Protein AF-A0A8T6IKW0-F1 (afdb_monomer_lite)

Foldseek 3Di:
DDDLAPPLCVQQPDPVNPVSVVVVVVVPDDPLQSVFHEAEQEAQADPQDPVRVCSVVVSVVVQVVCVVVRHHYDYDYDYDDDCVVCPPHPSVVD

Secondary structure (DSSP, 8-state):
---S-TTHHHHHSSSTTHHHHHHHGGGT--GGGGGSPEEEEEE---TT-TTTTTHHHHHHHHHHHHHHTT-EEEEEE-----HHHHTTSGGGG-

Structure (mmCIF, N/CA/C/O backbone):
data_AF-A0A8T6IKW0-F1
#
_entry.id   AF-A0A8T6IKW0-F1
#
loop_
_atom_site.group_PDB
_atom_site.id
_atom_site.type_symbol
_atom_site.label_atom_id
_atom_site.label_alt_id
_atom_site.label_comp_id
_atom_site.label_asym_id
_atom_site.label_entity_id
_atom_site.label_seq_id
_atom_site.pdbx_PDB_ins_code
_atom_site.Cartn_x
_atom_site.Cartn_y
_atom_site.Cartn_z
_atom_site.occupancy
_atom_site.B_iso_or_equiv
_atom_site.auth_seq_id
_atom_site.auth_comp_id
_atom_site.auth_asym_id
_atom_site.auth_atom_id
_atom_site.pdbx_PDB_model_num
ATOM 1 N N . MET A 1 1 ? -5.479 -12.033 24.328 1.00 58.47 1 MET A N 1
ATOM 2 C CA . MET A 1 1 ? -5.184 -12.055 22.877 1.00 58.47 1 MET A CA 1
ATOM 3 C C . MET A 1 1 ? -4.261 -10.889 22.581 1.00 58.47 1 MET A C 1
ATOM 5 O O . MET A 1 1 ? -4.428 -9.864 23.226 1.00 58.47 1 MET A O 1
ATOM 9 N N . ALA A 1 2 ? -3.276 -11.056 21.696 1.00 75.56 2 ALA A N 1
ATOM 10 C CA . ALA A 1 2 ? -2.421 -9.946 21.276 1.00 75.56 2 ALA A CA 1
ATOM 11 C C . ALA A 1 2 ? -3.262 -8.857 20.589 1.00 75.56 2 ALA A C 1
ATOM 13 O O . ALA A 1 2 ? -4.240 -9.185 19.910 1.00 75.56 2 ALA A O 1
ATOM 14 N N . ASP A 1 3 ? -2.895 -7.591 20.793 1.00 86.31 3 ASP A N 1
ATOM 15 C CA . ASP A 1 3 ? -3.493 -6.464 20.078 1.00 86.31 3 ASP A CA 1
ATOM 16 C C . ASP A 1 3 ? -3.317 -6.666 18.566 1.00 86.31 3 ASP A C 1
ATOM 18 O O . ASP A 1 3 ? -2.216 -6.935 18.084 1.00 86.31 3 ASP A O 1
ATOM 22 N N . ARG A 1 4 ? -4.424 -6.582 17.823 1.00 91.19 4 ARG A N 1
ATOM 23 C CA . ARG A 1 4 ? -4.450 -6.761 16.367 1.00 91.19 4 ARG A CA 1
ATOM 24 C C . ARG A 1 4 ? -4.144 -5.465 15.612 1.00 91.19 4 ARG A C 1
ATOM 26 O O . ARG A 1 4 ? -3.888 -5.535 14.415 1.00 91.19 4 ARG A O 1
ATOM 33 N N . ARG A 1 5 ? -4.148 -4.303 16.278 1.00 96.25 5 ARG A N 1
ATOM 34 C CA . ARG A 1 5 ? -3.925 -2.972 15.684 1.00 96.25 5 ARG A CA 1
ATOM 35 C C . ARG A 1 5 ? -2.757 -2.216 16.345 1.00 96.25 5 ARG A C 1
ATOM 37 O O . ARG A 1 5 ? -2.915 -1.032 16.643 1.00 96.25 5 ARG A O 1
ATOM 44 N N . PRO A 1 6 ? -1.564 -2.822 16.523 1.00 95.94 6 PRO A N 1
ATOM 45 C CA . PRO A 1 6 ? -0.468 -2.182 17.261 1.00 95.94 6 PRO A CA 1
ATOM 46 C C . PRO A 1 6 ? 0.068 -0.904 16.593 1.00 95.94 6 PRO A C 1
ATOM 48 O O . PRO A 1 6 ? 0.704 -0.091 17.255 1.00 95.94 6 PRO A O 1
ATOM 51 N N . TYR A 1 7 ? -0.180 -0.723 15.290 1.00 97.12 7 TYR A N 1
ATOM 52 C CA . TYR A 1 7 ? 0.269 0.444 14.524 1.00 97.12 7 TYR A CA 1
ATOM 53 C C . TYR A 1 7 ? -0.888 1.317 14.035 1.00 97.12 7 TYR A C 1
ATOM 55 O O . TYR A 1 7 ? -0.804 2.539 14.117 1.00 97.12 7 TYR A O 1
ATOM 63 N N . SER A 1 8 ? -1.975 0.716 13.536 1.00 97.06 8 SER A N 1
ATOM 64 C CA . SER A 1 8 ? -3.086 1.486 12.967 1.00 97.06 8 SER A CA 1
ATOM 65 C C . SER A 1 8 ? -3.881 2.254 14.023 1.00 97.06 8 SER A C 1
ATOM 67 O O . SER A 1 8 ? -4.335 3.356 13.732 1.00 97.06 8 SER A O 1
ATOM 69 N N . SER A 1 9 ? -3.988 1.741 15.255 1.00 97.25 9 SER A N 1
ATOM 70 C CA . SER A 1 9 ? -4.654 2.448 16.364 1.00 97.25 9 SER A CA 1
ATOM 71 C C . SER A 1 9 ? -4.037 3.824 16.633 1.00 97.25 9 SER A C 1
ATOM 73 O O . SER A 1 9 ? -4.763 4.791 16.834 1.00 97.25 9 SER A O 1
ATOM 75 N N . ILE A 1 10 ? -2.709 3.950 16.521 1.00 97.31 10 ILE A N 1
ATOM 76 C CA . ILE A 1 10 ? -1.963 5.200 16.750 1.00 97.31 10 ILE A CA 1
ATOM 77 C C . ILE A 1 10 ? -2.433 6.327 15.814 1.00 97.31 10 ILE A C 1
ATOM 79 O O . ILE A 1 10 ? -2.388 7.498 16.185 1.00 97.31 10 ILE A O 1
ATOM 83 N N . VAL A 1 11 ? -2.878 5.984 14.600 1.00 96.62 11 VAL A N 1
ATOM 84 C CA . VAL A 1 11 ? -3.249 6.957 13.559 1.00 96.62 11 VAL A CA 1
ATOM 85 C C . VAL A 1 11 ? -4.758 7.133 13.389 1.00 96.62 11 VAL A C 1
ATOM 87 O O . VAL A 1 11 ? -5.171 8.026 12.652 1.00 96.62 11 VAL A O 1
ATOM 90 N N . VAL A 1 12 ? -5.595 6.317 14.045 1.00 97.62 12 VAL A N 1
ATOM 91 C CA . VAL A 1 12 ? -7.062 6.387 13.885 1.00 97.62 12 VAL A CA 1
ATOM 92 C C . VAL A 1 12 ? -7.855 6.469 15.181 1.00 97.62 12 VAL A C 1
ATOM 94 O O . VAL A 1 12 ? -8.996 6.932 15.126 1.00 97.62 12 VAL A O 1
ATOM 97 N N . ASP A 1 13 ? -7.290 6.093 16.327 1.00 97.56 13 ASP A N 1
ATOM 98 C CA . ASP A 1 13 ? -7.982 6.154 17.615 1.00 97.56 13 ASP A CA 1
ATOM 99 C C . ASP A 1 13 ? -7.779 7.536 18.266 1.00 97.56 13 ASP A C 1
ATOM 101 O O . ASP A 1 13 ? -6.807 8.235 17.997 1.00 97.56 13 ASP A O 1
ATOM 105 N N . GLY A 1 14 ? -8.725 7.962 19.107 1.00 97.25 14 GLY A N 1
ATOM 106 C CA . GLY A 1 14 ? -8.648 9.246 19.815 1.00 97.25 14 GLY A CA 1
ATOM 107 C C . GLY A 1 14 ? -9.223 10.447 19.053 1.00 97.25 14 GLY A C 1
ATOM 108 O O . GLY A 1 14 ? -9.482 10.424 17.843 1.00 97.25 14 GLY A O 1
ATOM 109 N N . VAL A 1 15 ? -9.497 11.525 19.788 1.00 97.69 15 VAL A N 1
ATOM 110 C CA . VAL A 1 15 ? -10.076 12.761 19.225 1.00 97.69 15 VAL A CA 1
ATOM 111 C C . VAL A 1 15 ? -9.029 13.502 18.392 1.00 97.69 15 VAL A C 1
ATOM 113 O O . VAL A 1 15 ? -9.350 14.066 17.348 1.00 97.69 15 VAL A O 1
ATOM 116 N N . GLU A 1 16 ? -7.769 13.428 18.807 1.00 97.94 16 GLU A N 1
ATOM 117 C CA . GLU A 1 16 ? -6.601 13.992 18.142 1.00 97.94 16 GLU A CA 1
ATOM 118 C C . GLU A 1 16 ? -6.383 13.442 16.726 1.00 97.94 16 GLU A C 1
ATOM 120 O O . GLU A 1 16 ? -5.888 14.171 15.870 1.00 97.94 16 GLU A 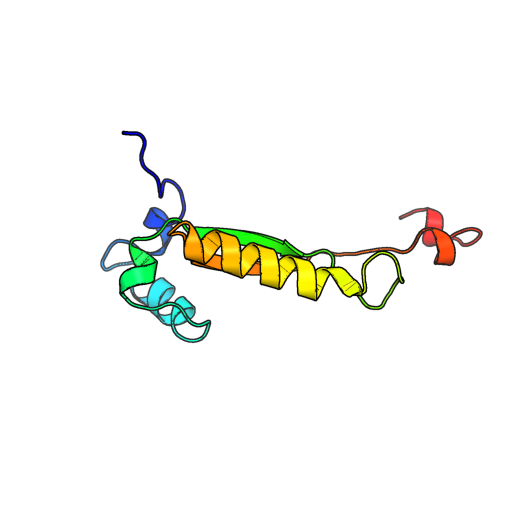O 1
ATOM 125 N N . GLN A 1 17 ? -6.829 12.211 16.441 1.00 98.31 17 GLN A N 1
ATOM 126 C CA . GLN A 1 17 ? -6.745 11.598 15.108 1.00 98.31 17 GLN A CA 1
ATOM 127 C C . GLN A 1 17 ? -7.958 11.892 14.210 1.00 98.31 17 GLN A C 1
ATOM 129 O O . GLN A 1 17 ? -8.114 11.288 13.146 1.00 98.31 17 GLN A O 1
ATOM 134 N N . ALA A 1 18 ? -8.822 12.846 14.579 1.00 98.31 18 ALA A N 1
ATOM 135 C CA . ALA A 1 18 ? -9.896 13.311 13.698 1.00 98.31 18 ALA A CA 1
ATOM 136 C C . ALA A 1 18 ? -9.399 13.779 12.308 1.00 98.31 18 ALA A C 1
ATOM 138 O O . ALA A 1 18 ? -10.035 13.402 11.319 1.00 98.31 18 ALA A O 1
ATOM 139 N N . PRO A 1 19 ? -8.272 14.514 12.175 1.00 98.44 19 PRO A N 1
ATOM 140 C CA . PRO A 1 19 ? -7.726 14.884 10.867 1.00 98.44 19 PRO A CA 1
ATOM 141 C C . PRO A 1 19 ? -7.264 13.673 10.045 1.00 98.44 19 PRO A C 1
ATOM 143 O O . PRO A 1 19 ? -7.552 13.595 8.853 1.00 98.44 19 PRO A O 1
ATOM 146 N N . SER A 1 20 ? -6.606 12.699 10.679 1.00 98.38 20 SER A N 1
ATOM 147 C CA . SER A 1 20 ? -6.150 11.466 10.026 1.00 98.38 20 SER A CA 1
ATOM 148 C C . SER A 1 20 ? -7.332 10.669 9.474 1.00 98.38 20 SER A C 1
ATOM 150 O O . SER A 1 20 ? -7.347 10.308 8.297 1.00 98.38 20 SER A O 1
ATOM 152 N N . ARG A 1 21 ? -8.392 10.489 10.277 1.00 98.50 21 ARG A N 1
ATOM 153 C CA . ARG A 1 21 ? -9.637 9.862 9.808 1.00 98.50 21 ARG A CA 1
ATOM 154 C C . ARG A 1 21 ? -10.282 10.651 8.671 1.00 98.50 21 ARG A C 1
ATOM 156 O O . ARG A 1 21 ? -10.768 10.036 7.728 1.00 98.50 21 ARG A O 1
ATOM 163 N N . ALA A 1 22 ? -10.261 11.985 8.714 1.00 98.25 22 ALA A N 1
ATOM 164 C CA . ALA A 1 22 ? -10.801 12.813 7.635 1.00 98.25 22 ALA A CA 1
ATOM 165 C C . ALA A 1 22 ? -10.070 12.592 6.298 1.00 98.25 22 ALA A C 1
ATOM 167 O O . ALA A 1 22 ? -10.726 12.570 5.262 1.00 98.25 22 ALA A O 1
ATOM 168 N N . MET A 1 23 ? -8.753 12.361 6.314 1.00 98.38 23 MET A N 1
ATOM 169 C CA . MET A 1 23 ? -7.971 12.034 5.110 1.00 98.38 23 MET A CA 1
ATOM 170 C C . MET A 1 23 ? -8.193 10.601 4.609 1.00 98.38 23 MET A C 1
ATOM 172 O O . MET A 1 23 ? -8.086 10.350 3.411 1.00 98.38 23 MET A O 1
ATOM 176 N N . LEU A 1 24 ? -8.525 9.665 5.501 1.00 98.25 24 LEU A N 1
ATOM 177 C CA . LEU A 1 24 ? -8.796 8.269 5.140 1.00 98.25 24 LEU A CA 1
ATOM 178 C C . LEU A 1 24 ? -10.188 8.071 4.510 1.00 98.25 24 LEU A C 1
ATOM 180 O O . LEU A 1 24 ? -10.380 7.167 3.699 1.00 98.25 24 LEU A O 1
ATOM 184 N N . ARG A 1 25 ? -11.162 8.935 4.823 1.00 98.31 25 ARG A N 1
ATOM 185 C CA . ARG A 1 25 ? -12.528 8.852 4.270 1.00 98.31 25 ARG A CA 1
ATOM 186 C C . ARG A 1 25 ? -12.573 8.945 2.732 1.00 98.31 25 ARG A C 1
ATOM 188 O O . ARG A 1 25 ? -13.165 8.057 2.125 1.00 98.31 25 ARG A O 1
ATOM 195 N N . PRO A 1 26 ? -11.932 9.930 2.066 1.00 98.25 26 PRO A N 1
ATOM 196 C CA . PRO A 1 26 ? -11.931 10.022 0.603 1.00 98.25 26 PRO A CA 1
ATOM 197 C C . PRO A 1 26 ? -11.296 8.834 -0.123 1.00 98.25 26 PRO A C 1
ATOM 199 O O . PRO A 1 26 ? -11.608 8.615 -1.289 1.00 98.25 26 PRO A O 1
ATOM 202 N N . VAL A 1 27 ? -10.419 8.072 0.540 1.00 96.94 27 VAL A N 1
ATOM 203 C CA . VAL A 1 27 ? -9.805 6.859 -0.030 1.00 96.94 27 VAL A CA 1
ATOM 204 C C . VAL A 1 27 ? -10.605 5.589 0.290 1.00 96.94 27 VAL A C 1
ATOM 206 O O . VAL A 1 27 ? -10.111 4.481 0.107 1.00 96.94 27 VAL A O 1
ATOM 209 N N . GLY A 1 28 ? -11.852 5.742 0.748 1.00 96.62 28 GLY A N 1
ATOM 210 C CA . GLY A 1 28 ? -12.815 4.650 0.881 1.00 96.62 28 GLY A CA 1
ATOM 211 C C . GLY A 1 28 ? -12.828 3.957 2.242 1.00 96.62 28 GLY A C 1
ATOM 212 O O . GLY A 1 28 ? -13.296 2.823 2.323 1.00 96.62 28 GLY A O 1
ATOM 213 N N . PHE A 1 29 ? -12.300 4.577 3.304 1.00 98.31 29 PHE A N 1
ATOM 214 C CA . PHE A 1 29 ? -12.502 4.067 4.665 1.00 98.31 29 PHE A CA 1
ATOM 215 C C . PHE A 1 29 ? -13.907 4.392 5.161 1.00 98.31 29 PHE A C 1
ATOM 217 O O . PHE A 1 29 ? -14.355 5.537 5.081 1.00 98.31 29 PHE A O 1
ATOM 224 N N . GLU A 1 30 ? -14.551 3.407 5.775 1.00 97.94 30 GLU A N 1
ATOM 225 C CA . GLU A 1 30 ? -15.806 3.584 6.494 1.00 97.94 30 GLU A CA 1
ATOM 226 C C . GLU A 1 30 ? -15.617 3.610 8.015 1.00 97.94 30 GLU A C 1
ATOM 228 O O . GLU A 1 30 ? -14.526 3.382 8.533 1.00 97.94 30 GLU A O 1
ATOM 233 N N . SER A 1 31 ? -16.678 3.934 8.764 1.00 97.25 31 SER A N 1
ATOM 234 C CA . SER A 1 31 ? -16.592 4.063 10.231 1.00 97.25 31 SER A CA 1
ATOM 235 C C . SER A 1 31 ? -16.097 2.775 10.882 1.00 97.25 31 SER A C 1
ATOM 237 O O . SER A 1 31 ? -15.266 2.824 11.779 1.00 97.25 31 SER A O 1
ATOM 239 N N . GLU A 1 32 ? -16.589 1.640 10.389 1.00 97.19 32 GLU A N 1
ATOM 240 C CA . GLU A 1 32 ? -16.217 0.302 10.848 1.00 97.19 32 GLU A CA 1
ATOM 241 C C . GLU A 1 32 ? -14.775 -0.089 10.501 1.00 97.19 32 GLU A C 1
ATOM 243 O O . GLU A 1 32 ? -14.207 -0.959 11.154 1.00 97.19 32 GLU A O 1
ATOM 248 N N . ASP A 1 33 ? -14.157 0.546 9.501 1.00 98.06 33 ASP A N 1
ATOM 249 C CA . ASP A 1 33 ? -12.796 0.212 9.078 1.00 98.06 33 ASP A CA 1
ATOM 250 C C . ASP A 1 33 ? -11.743 0.710 10.070 1.00 98.06 33 ASP A C 1
ATOM 252 O O . ASP A 1 33 ? -10.644 0.159 10.135 1.00 98.06 33 ASP A O 1
ATOM 256 N N . PHE A 1 34 ? -12.064 1.727 10.875 1.00 97.69 34 PHE A N 1
ATOM 257 C CA . PHE A 1 34 ? -11.135 2.236 11.885 1.00 97.69 34 PHE A CA 1
ATOM 258 C C . PHE A 1 34 ? -10.888 1.232 13.013 1.00 97.69 34 PHE A C 1
ATOM 260 O O . PHE A 1 34 ? -9.806 1.235 13.596 1.00 97.69 34 PHE A O 1
ATOM 267 N N . ASP A 1 35 ? -11.817 0.304 13.241 1.00 96.88 35 ASP A N 1
ATOM 268 C CA . ASP A 1 35 ? -11.680 -0.765 14.232 1.00 96.88 35 ASP A CA 1
ATOM 269 C C . ASP A 1 35 ? -11.003 -2.032 13.671 1.00 96.88 35 ASP A C 1
ATOM 271 O O . ASP A 1 35 ? -10.746 -2.986 14.413 1.00 96.88 35 ASP A O 1
ATOM 275 N N . LYS A 1 36 ? -10.657 -2.050 12.374 1.00 97.50 36 LYS A N 1
ATOM 276 C CA . LYS A 1 36 ? -9.993 -3.174 11.692 1.00 97.50 36 LYS A CA 1
ATOM 277 C C . LYS A 1 36 ? -8.462 -3.000 11.662 1.00 97.50 36 LYS A C 1
ATOM 279 O O . LYS A 1 36 ? -7.952 -1.873 11.664 1.00 97.50 36 LYS A O 1
ATOM 284 N N . PRO A 1 37 ? -7.673 -4.094 11.641 1.00 97.62 37 PRO A N 1
ATOM 285 C CA . PRO A 1 37 ? -6.259 -4.007 11.285 1.00 97.62 37 PRO A CA 1
ATOM 286 C C . PRO A 1 37 ? -6.110 -3.475 9.861 1.00 97.62 37 PRO A C 1
ATOM 288 O O . PRO A 1 37 ? -6.812 -3.918 8.957 1.00 97.62 37 PRO A O 1
ATOM 291 N N . GLN A 1 38 ? -5.189 -2.535 9.658 1.00 98.06 38 GLN A N 1
ATOM 292 C CA . GLN A 1 38 ? -4.899 -1.995 8.330 1.00 98.06 38 GLN A CA 1
ATOM 293 C C . GLN A 1 38 ? -3.753 -2.779 7.690 1.00 98.06 38 GLN A C 1
ATOM 295 O O . GLN A 1 38 ? -2.718 -2.990 8.326 1.00 98.06 38 GLN A O 1
ATOM 300 N N . VAL A 1 39 ? -3.932 -3.202 6.440 1.00 98.31 39 VAL A N 1
ATOM 301 C CA . VAL A 1 39 ? -2.964 -4.022 5.700 1.00 98.31 39 VAL A CA 1
ATOM 302 C C . VAL A 1 39 ? -2.516 -3.275 4.450 1.00 98.31 39 VAL A C 1
ATOM 304 O O . VAL A 1 39 ? -3.281 -3.100 3.506 1.00 98.31 39 VAL A O 1
ATOM 307 N N . GLY A 1 40 ? -1.254 -2.843 4.443 1.00 98.31 40 GLY A N 1
ATOM 308 C CA . GLY A 1 40 ? -0.626 -2.246 3.268 1.00 98.31 40 GLY A CA 1
ATOM 309 C C . GLY A 1 40 ? -0.240 -3.314 2.246 1.00 98.31 40 GLY A C 1
ATOM 310 O O . GLY A 1 40 ? 0.528 -4.220 2.564 1.00 98.31 40 GLY A O 1
ATOM 311 N N . ILE A 1 41 ? -0.733 -3.191 1.017 1.00 98.62 41 ILE A N 1
ATOM 312 C CA . ILE A 1 41 ? -0.444 -4.115 -0.083 1.00 98.62 41 ILE A CA 1
ATOM 313 C C . ILE A 1 41 ? 0.502 -3.419 -1.051 1.00 98.62 41 ILE A C 1
ATOM 315 O O . ILE A 1 41 ? 0.095 -2.551 -1.822 1.00 98.62 41 ILE A O 1
ATOM 319 N N . ALA A 1 42 ? 1.779 -3.790 -0.974 1.00 98.31 42 ALA A N 1
ATOM 320 C CA . ALA A 1 42 ? 2.840 -3.227 -1.796 1.00 98.31 42 ALA A CA 1
ATOM 321 C C . ALA A 1 42 ? 2.848 -3.881 -3.185 1.00 98.31 42 ALA A C 1
ATOM 323 O O . ALA A 1 42 ? 3.371 -4.980 -3.366 1.00 98.31 42 ALA A O 1
ATOM 324 N N . SER A 1 43 ? 2.273 -3.198 -4.169 1.00 98.12 43 SER A N 1
ATOM 325 C CA . SER A 1 43 ? 2.303 -3.612 -5.568 1.00 98.12 43 SER A CA 1
ATOM 326 C C . SER A 1 43 ? 3.590 -3.149 -6.250 1.00 98.12 43 SER A C 1
ATOM 328 O O . SER A 1 43 ? 4.015 -2.004 -6.106 1.00 98.12 43 SER A O 1
ATOM 330 N N . THR A 1 44 ? 4.192 -4.027 -7.043 1.00 98.00 44 THR A N 1
ATOM 331 C CA . THR A 1 44 ? 5.274 -3.689 -7.980 1.00 98.00 44 THR A CA 1
ATOM 332 C C . THR A 1 44 ? 4.739 -3.562 -9.406 1.00 98.00 44 THR A C 1
ATOM 334 O O . THR A 1 44 ? 5.472 -3.774 -10.368 1.00 98.00 44 THR A O 1
ATOM 337 N N . TRP A 1 45 ? 3.444 -3.275 -9.579 1.00 98.19 45 TRP A N 1
ATOM 338 C CA . TRP A 1 45 ? 2.866 -3.084 -10.904 1.00 98.19 45 TRP A CA 1
ATOM 339 C C . TRP A 1 45 ? 3.540 -1.933 -11.643 1.00 98.19 45 TRP A C 1
ATOM 341 O O . TRP A 1 45 ? 3.724 -0.843 -11.096 1.00 98.19 45 TRP A O 1
ATOM 351 N N . SER A 1 46 ? 3.871 -2.181 -12.906 1.00 97.44 46 SER A N 1
ATOM 352 C CA . SER A 1 46 ? 4.370 -1.166 -13.819 1.00 97.44 46 SER A CA 1
ATOM 353 C C . SER A 1 46 ? 4.293 -1.653 -15.262 1.00 97.44 46 SER A C 1
ATOM 355 O O . SER A 1 46 ? 4.480 -2.836 -15.546 1.00 97.44 46 SER A O 1
ATOM 357 N N . MET A 1 47 ? 4.106 -0.717 -16.191 1.00 97.19 47 MET A N 1
ATOM 358 C CA . MET A 1 47 ? 4.138 -0.974 -17.635 1.00 97.19 47 MET A CA 1
ATOM 359 C C . MET A 1 47 ? 5.561 -1.008 -18.219 1.00 97.19 47 MET A C 1
ATOM 361 O O . MET A 1 47 ? 5.725 -1.129 -19.430 1.00 97.19 47 MET A O 1
ATOM 365 N N . VAL A 1 48 ? 6.605 -0.909 -17.385 1.00 96.50 48 VAL A N 1
ATOM 366 C CA . VAL A 1 48 ? 8.009 -0.953 -17.840 1.00 96.50 48 VAL A CA 1
ATOM 367 C C . VAL A 1 48 ? 8.472 -2.351 -18.256 1.00 96.50 48 VAL A C 1
ATOM 369 O O . VAL A 1 48 ? 9.499 -2.472 -18.914 1.00 96.50 48 VAL A O 1
ATOM 372 N N . THR A 1 49 ? 7.767 -3.417 -17.860 1.00 97.56 49 THR A N 1
ATOM 373 C CA . THR A 1 49 ? 8.167 -4.801 -18.156 1.00 97.56 49 THR A CA 1
ATOM 374 C C . THR A 1 49 ? 6.977 -5.762 -18.140 1.00 97.56 49 THR A C 1
ATOM 376 O O . THR A 1 49 ? 6.090 -5.618 -17.293 1.00 97.56 49 THR A O 1
ATOM 379 N N . PRO A 1 50 ? 6.958 -6.797 -19.002 1.00 97.25 50 PRO A N 1
ATOM 380 C CA . PRO A 1 50 ? 5.920 -7.828 -18.956 1.00 97.25 50 PRO A CA 1
ATOM 381 C C . PRO A 1 50 ? 5.897 -8.603 -17.629 1.00 97.25 50 PRO A C 1
ATOM 383 O O . PRO A 1 50 ? 4.847 -9.114 -17.241 1.00 97.25 50 PRO A O 1
ATOM 386 N N . CYS A 1 51 ? 7.016 -8.653 -16.896 1.00 97.00 51 CYS A N 1
ATOM 387 C CA . CYS A 1 51 ? 7.092 -9.331 -15.598 1.00 97.00 51 CYS A CA 1
ATOM 388 C C . CYS A 1 51 ? 6.153 -8.727 -14.541 1.00 97.00 51 CYS A C 1
ATOM 390 O O . CYS A 1 51 ? 5.738 -9.434 -13.629 1.00 97.00 51 CYS A O 1
ATOM 392 N N . ASN A 1 52 ? 5.808 -7.442 -14.666 1.00 98.31 52 ASN A N 1
ATOM 393 C CA . ASN A 1 52 ? 5.113 -6.684 -13.625 1.00 98.31 52 ASN A CA 1
ATOM 394 C C . ASN A 1 52 ? 3.788 -6.077 -14.094 1.00 98.31 52 ASN A C 1
ATOM 396 O O . ASN A 1 52 ? 2.993 -5.640 -13.264 1.00 98.31 52 ASN A O 1
ATOM 400 N N . MET A 1 53 ? 3.516 -6.075 -15.402 1.00 97.62 53 MET A N 1
ATOM 401 C CA . MET A 1 53 ? 2.343 -5.405 -15.978 1.00 97.62 53 MET A CA 1
ATOM 402 C C . MET A 1 53 ? 0.986 -5.939 -15.494 1.00 97.62 53 MET A C 1
ATOM 404 O O . MET A 1 53 ? -0.021 -5.289 -15.726 1.00 97.62 53 MET A O 1
ATOM 408 N N . HIS A 1 54 ? 0.961 -7.115 -14.861 1.00 97.56 54 HIS A N 1
ATOM 409 C CA . HIS A 1 54 ? -0.244 -7.807 -14.391 1.00 97.56 54 HIS A CA 1
ATOM 410 C C . HIS A 1 54 ? -0.371 -7.839 -12.855 1.00 97.56 54 HIS A C 1
ATOM 412 O O . HIS A 1 54 ? -1.273 -8.479 -12.316 1.00 97.56 54 HIS A O 1
ATOM 418 N N . ILE A 1 55 ? 0.571 -7.224 -12.128 1.00 98.38 55 ILE A N 1
ATOM 419 C CA . ILE A 1 55 ? 0.611 -7.283 -10.658 1.00 98.38 55 ILE A CA 1
ATOM 420 C C . ILE A 1 55 ? -0.456 -6.379 -10.016 1.00 98.38 55 ILE A C 1
ATOM 422 O O . ILE A 1 55 ? -0.786 -6.563 -8.848 1.00 98.38 55 ILE A O 1
ATOM 426 N N . ASP A 1 56 ? -1.058 -5.455 -10.764 1.00 97.56 56 ASP A N 1
ATOM 427 C CA . ASP A 1 56 ? -2.225 -4.678 -10.334 1.00 97.56 56 ASP A CA 1
ATOM 428 C C . ASP A 1 56 ? -3.410 -5.591 -10.009 1.00 97.56 56 ASP A C 1
ATOM 430 O O . ASP A 1 56 ? -3.916 -5.548 -8.891 1.00 97.56 56 ASP A O 1
ATOM 434 N N . ALA A 1 57 ? -3.764 -6.507 -10.914 1.00 98.19 57 ALA A N 1
ATOM 435 C CA . ALA A 1 57 ? -4.851 -7.461 -10.694 1.00 98.19 57 ALA A CA 1
ATOM 436 C C . ALA A 1 57 ? -4.579 -8.394 -9.498 1.00 98.19 57 ALA A C 1
ATOM 438 O O . ALA A 1 57 ? -5.489 -8.752 -8.748 1.00 98.19 57 ALA A O 1
ATOM 439 N N . LEU A 1 58 ? -3.314 -8.776 -9.283 1.00 98.44 58 LEU A N 1
ATOM 440 C CA . LEU A 1 58 ? -2.922 -9.570 -8.114 1.00 98.44 58 LEU A CA 1
ATOM 441 C C . LEU A 1 58 ? -3.005 -8.759 -6.814 1.00 98.44 58 LEU A C 1
ATOM 443 O O . LEU A 1 58 ? -3.394 -9.306 -5.782 1.00 98.44 58 LEU A O 1
ATOM 447 N N . ALA A 1 59 ? -2.660 -7.470 -6.852 1.00 98.69 59 ALA A N 1
ATOM 448 C CA . ALA A 1 59 ? -2.783 -6.580 -5.704 1.00 98.69 59 ALA A CA 1
ATOM 449 C C . ALA A 1 59 ? -4.255 -6.349 -5.328 1.00 98.69 59 ALA A C 1
ATOM 451 O O . ALA A 1 59 ? -4.582 -6.386 -4.144 1.00 98.69 59 ALA A O 1
ATOM 452 N N . GLU A 1 60 ? -5.142 -6.191 -6.314 1.00 98.38 60 GLU A N 1
ATOM 453 C CA . GLU A 1 60 ? -6.592 -6.118 -6.097 1.00 98.38 60 GLU A CA 1
ATOM 454 C C . GLU A 1 60 ? -7.140 -7.415 -5.487 1.00 98.38 60 GLU A C 1
ATOM 456 O O . GLU A 1 60 ? -7.854 -7.372 -4.487 1.00 98.38 60 GLU A O 1
ATOM 461 N N . ALA A 1 61 ? -6.745 -8.583 -6.005 1.00 98.62 61 ALA A N 1
ATOM 462 C CA . ALA A 1 61 ? -7.158 -9.868 -5.437 1.00 98.62 61 ALA A CA 1
ATOM 463 C C . ALA A 1 61 ? -6.659 -10.059 -3.990 1.00 98.62 61 ALA A C 1
ATOM 465 O O . ALA A 1 61 ? -7.392 -10.557 -3.133 1.00 98.62 61 ALA A O 1
ATOM 466 N N . ALA A 1 62 ? -5.428 -9.631 -3.691 1.00 98.75 62 ALA A N 1
ATOM 467 C CA . ALA A 1 62 ? -4.897 -9.641 -2.331 1.00 98.75 62 ALA A CA 1
ATOM 468 C C . ALA A 1 62 ? -5.657 -8.671 -1.406 1.00 98.75 62 ALA A C 1
ATOM 470 O O . ALA A 1 62 ? -5.880 -8.996 -0.239 1.00 98.75 62 ALA A O 1
ATOM 471 N N . ALA A 1 63 ? -6.076 -7.511 -1.924 1.00 98.69 63 ALA A N 1
ATOM 472 C CA . ALA A 1 63 ? -6.878 -6.526 -1.199 1.00 98.69 63 ALA A CA 1
ATOM 473 C C . ALA A 1 63 ? -8.233 -7.102 -0.799 1.00 98.69 63 ALA A C 1
ATOM 475 O O . ALA A 1 63 ? -8.581 -7.077 0.381 1.00 98.69 63 ALA A O 1
ATOM 476 N N . MET A 1 64 ? -8.919 -7.736 -1.751 1.00 98.56 64 MET A N 1
ATOM 477 C CA . MET A 1 64 ? -10.177 -8.435 -1.500 1.00 98.56 64 MET A CA 1
ATOM 478 C C . MET A 1 64 ? -10.020 -9.510 -0.420 1.00 98.56 64 MET A C 1
ATOM 480 O O . MET A 1 64 ? -10.790 -9.534 0.535 1.00 98.56 64 MET A O 1
ATOM 484 N N . GLY A 1 65 ? -8.986 -10.353 -0.511 1.00 98.69 65 GLY A N 1
ATOM 485 C CA . GLY A 1 65 ? -8.746 -11.398 0.489 1.00 98.69 65 GLY A CA 1
ATOM 486 C C . GLY A 1 65 ? -8.440 -10.851 1.891 1.00 98.69 65 GLY A C 1
ATOM 487 O O . GLY A 1 65 ? -8.866 -11.432 2.890 1.00 98.69 65 GLY A O 1
ATOM 488 N N . ALA A 1 66 ? -7.725 -9.725 1.989 1.00 98.38 66 ALA A N 1
ATOM 489 C CA . ALA A 1 66 ? -7.475 -9.063 3.268 1.00 98.38 66 ALA A CA 1
ATOM 490 C C . ALA A 1 66 ? -8.769 -8.492 3.874 1.00 98.38 66 ALA A C 1
ATOM 492 O O . ALA A 1 66 ? -9.015 -8.674 5.070 1.00 98.38 66 ALA A O 1
ATOM 493 N N . ASP A 1 67 ? -9.607 -7.855 3.054 1.00 98.25 67 ASP A N 1
ATOM 494 C CA . ASP A 1 67 ? -10.889 -7.301 3.491 1.00 98.25 67 ASP A CA 1
ATOM 495 C C . ASP A 1 67 ? -11.860 -8.415 3.936 1.00 98.25 67 ASP A C 1
ATOM 497 O O . ASP A 1 67 ? -12.463 -8.319 5.007 1.00 98.25 67 ASP A O 1
ATOM 501 N N . GLU A 1 68 ? -11.937 -9.528 3.195 1.00 98.44 68 GLU A N 1
ATOM 502 C CA . GLU A 1 68 ? -12.720 -10.724 3.560 1.00 98.44 68 GLU A CA 1
ATOM 503 C C . GLU A 1 68 ? -12.255 -11.364 4.879 1.00 98.44 68 GLU A C 1
ATOM 505 O O . GLU A 1 68 ? -13.067 -11.886 5.647 1.0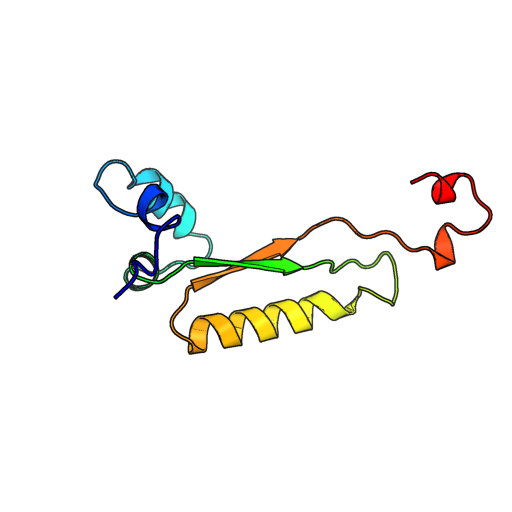0 98.44 68 GLU A O 1
ATOM 510 N N . ALA A 1 69 ? -10.957 -11.288 5.188 1.00 97.94 69 ALA A N 1
ATOM 511 C CA . ALA A 1 69 ? -10.388 -11.759 6.451 1.00 97.94 69 ALA A CA 1
ATOM 512 C C . ALA A 1 69 ? -10.627 -10.797 7.638 1.00 97.94 69 ALA A C 1
ATOM 514 O O . ALA A 1 69 ? -10.178 -11.072 8.757 1.00 97.94 69 ALA A O 1
ATOM 515 N N . GLY A 1 70 ? -11.336 -9.684 7.421 1.00 97.19 70 GLY A N 1
ATOM 516 C CA . GLY A 1 70 ? -11.691 -8.706 8.450 1.00 97.19 70 GLY A CA 1
ATOM 517 C C . GLY A 1 70 ? -10.641 -7.618 8.686 1.00 97.19 70 GLY A C 1
ATOM 518 O O . GLY A 1 70 ? -10.643 -6.997 9.752 1.00 97.19 70 GLY A O 1
ATOM 519 N N . ALA A 1 71 ? -9.736 -7.393 7.731 1.00 98.06 71 ALA A N 1
ATOM 520 C CA . ALA A 1 71 ? -8.836 -6.243 7.719 1.00 98.06 71 ALA A CA 1
ATOM 521 C C . ALA A 1 71 ? -9.404 -5.092 6.869 1.00 98.06 71 ALA A C 1
ATOM 523 O O . ALA A 1 71 ? -10.479 -5.208 6.286 1.00 98.06 71 ALA A O 1
ATOM 524 N N . LYS A 1 72 ? -8.678 -3.970 6.819 1.00 98.31 72 LYS A N 1
ATOM 525 C CA . LYS A 1 72 ? -8.856 -2.925 5.809 1.00 98.31 72 LYS A CA 1
ATOM 526 C C . LYS A 1 72 ? -7.595 -2.807 4.963 1.00 98.31 72 LYS A C 1
ATOM 528 O O . LYS A 1 72 ? -6.539 -2.404 5.459 1.00 98.31 72 LYS A O 1
ATOM 533 N N . SER A 1 73 ? -7.702 -3.175 3.698 1.00 98.44 73 SER A N 1
ATOM 534 C CA . SER A 1 73 ? -6.619 -3.121 2.730 1.00 98.44 73 SER A CA 1
ATOM 535 C C . SER A 1 73 ? -6.323 -1.688 2.268 1.00 98.44 73 SER A C 1
ATOM 537 O O . SER A 1 73 ? -7.210 -0.839 2.154 1.00 98.44 73 SER A O 1
ATOM 539 N N . VAL A 1 74 ? -5.044 -1.407 2.014 1.00 98.19 74 VAL A N 1
ATOM 540 C CA . VAL A 1 74 ? -4.570 -0.171 1.380 1.00 98.19 74 VAL A CA 1
ATOM 541 C C . VAL A 1 74 ? -3.509 -0.546 0.354 1.00 98.19 74 VAL A C 1
ATOM 543 O O . VAL A 1 74 ? -2.380 -0.887 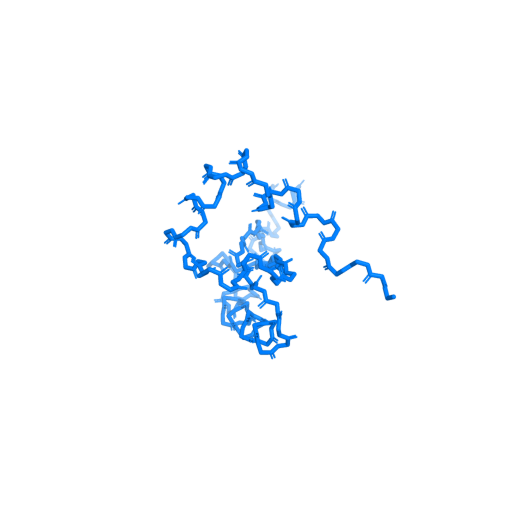0.710 1.00 98.19 74 VAL A O 1
ATOM 546 N N . VAL A 1 75 ? -3.863 -0.497 -0.928 1.00 98.25 75 VAL A N 1
ATOM 547 C CA . VAL A 1 75 ? -2.912 -0.761 -2.013 1.00 98.25 75 VAL A CA 1
ATOM 548 C C . VAL A 1 75 ? -2.030 0.466 -2.224 1.00 98.25 75 VAL A C 1
ATOM 550 O O . VAL A 1 75 ? -2.518 1.585 -2.375 1.00 98.25 75 VAL A O 1
ATOM 553 N N . PHE A 1 76 ? -0.719 0.253 -2.257 1.00 98.44 76 PHE A N 1
ATOM 554 C CA . PHE A 1 76 ? 0.263 1.258 -2.653 1.00 98.44 76 PHE A CA 1
ATOM 555 C C . PHE A 1 76 ? 1.300 0.626 -3.583 1.00 98.44 76 PHE A C 1
ATOM 557 O O . PHE A 1 76 ? 1.323 -0.589 -3.765 1.00 98.44 76 PHE A O 1
ATOM 564 N N . ASN A 1 77 ? 2.146 1.442 -4.208 1.00 97.62 77 ASN A N 1
ATOM 565 C CA . ASN A 1 77 ? 3.074 0.976 -5.235 1.00 97.62 77 ASN A CA 1
ATOM 566 C C . ASN A 1 77 ? 4.540 1.253 -4.858 1.00 97.62 77 ASN A C 1
ATOM 568 O O . ASN A 1 77 ? 4.828 2.189 -4.108 1.00 97.62 77 ASN A O 1
ATOM 572 N N . THR A 1 78 ? 5.460 0.443 -5.383 1.00 97.81 78 THR A N 1
ATOM 573 C CA . THR A 1 78 ? 6.907 0.680 -5.345 1.00 97.81 78 THR A CA 1
ATOM 574 C C . THR A 1 78 ? 7.549 0.453 -6.715 1.00 97.81 78 THR A C 1
ATOM 576 O O . THR A 1 78 ? 6.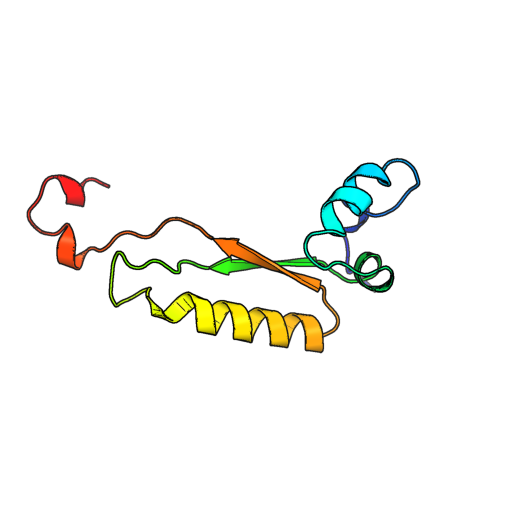987 -0.198 -7.595 1.00 97.81 78 THR A O 1
ATOM 579 N N . ILE A 1 79 ? 8.757 0.990 -6.888 1.00 97.38 79 ILE A N 1
ATOM 580 C CA . ILE A 1 79 ? 9.476 0.992 -8.163 1.00 97.38 79 ILE A CA 1
ATOM 581 C C . ILE A 1 79 ? 9.688 -0.414 -8.736 1.00 97.38 79 ILE A C 1
ATOM 583 O O . ILE A 1 79 ? 9.773 -1.412 -8.023 1.00 97.38 79 ILE A O 1
ATOM 587 N N . THR A 1 80 ? 9.825 -0.464 -10.057 1.00 97.69 80 THR A N 1
ATOM 588 C CA . THR A 1 80 ? 10.162 -1.665 -10.822 1.00 97.69 80 THR A CA 1
ATOM 589 C C . THR A 1 80 ? 11.154 -1.300 -11.910 1.00 97.69 80 THR A C 1
ATOM 591 O O . THR A 1 80 ? 11.033 -0.248 -12.540 1.00 97.69 80 THR A O 1
ATOM 594 N N . VAL A 1 81 ? 12.108 -2.194 -12.151 1.00 97.44 81 VAL A N 1
ATOM 595 C CA . VAL A 1 81 ? 13.043 -2.136 -13.276 1.00 97.44 81 VAL A CA 1
ATOM 596 C C . VAL A 1 81 ? 12.882 -3.383 -14.141 1.00 97.44 81 VAL A C 1
ATOM 598 O O . VAL A 1 81 ? 12.290 -4.377 -13.722 1.00 97.44 81 VAL A O 1
ATOM 601 N N . SER A 1 82 ? 13.382 -3.318 -15.372 1.00 98.00 82 SER A N 1
ATOM 602 C CA . SER A 1 82 ? 13.408 -4.458 -16.282 1.00 98.00 82 SER A CA 1
ATOM 603 C C . SER A 1 82 ? 14.845 -4.827 -16.589 1.00 98.00 82 SER A C 1
ATOM 605 O 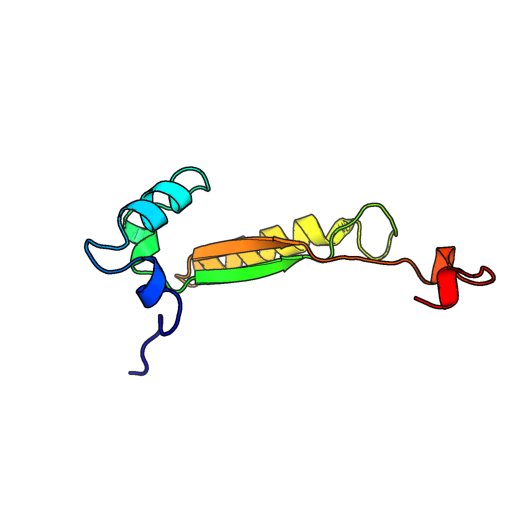O . SER A 1 82 ? 15.485 -4.130 -17.377 1.00 98.00 82 SER A O 1
ATOM 607 N N . ASP A 1 83 ? 15.323 -5.935 -16.027 1.00 97.12 83 ASP A N 1
ATOM 608 C CA . ASP A 1 83 ? 16.641 -6.471 -16.371 1.00 97.12 83 ASP A CA 1
ATOM 609 C C . ASP A 1 83 ? 16.725 -6.699 -17.882 1.00 97.12 83 ASP A C 1
ATOM 611 O O . ASP A 1 83 ? 17.603 -6.166 -18.548 1.00 97.12 83 ASP A O 1
ATOM 615 N N . GLY A 1 84 ? 15.741 -7.380 -18.477 1.00 97.00 84 GLY A N 1
ATOM 616 C CA . GLY A 1 84 ? 15.740 -7.679 -19.914 1.00 97.00 84 GLY A CA 1
ATOM 617 C C . GLY A 1 84 ? 15.903 -6.454 -20.826 1.00 97.00 84 GLY A C 1
ATOM 618 O O . GLY A 1 84 ? 16.522 -6.573 -21.881 1.00 97.00 84 GLY A O 1
ATOM 619 N N . ILE A 1 85 ? 15.392 -5.286 -20.423 1.00 97.25 85 ILE A N 1
ATOM 620 C CA . ILE A 1 85 ? 15.544 -4.032 -21.179 1.00 97.25 85 ILE A CA 1
ATOM 621 C C . ILE A 1 85 ? 16.855 -3.315 -20.828 1.00 97.25 85 ILE A C 1
ATOM 623 O O . ILE A 1 85 ? 17.477 -2.725 -21.710 1.00 97.25 85 ILE A O 1
ATOM 627 N N . SER A 1 86 ? 17.280 -3.322 -19.560 1.00 97.31 86 SER A N 1
ATOM 628 C CA . SER A 1 86 ? 18.482 -2.602 -19.122 1.00 97.31 86 SER A CA 1
ATOM 629 C C . SER A 1 86 ? 19.784 -3.300 -19.532 1.00 97.31 86 SER A C 1
ATOM 631 O O . SER A 1 86 ? 20.811 -2.624 -19.686 1.00 97.31 86 SER A O 1
ATOM 633 N N . MET A 1 87 ? 19.747 -4.618 -19.755 1.00 97.75 87 MET A N 1
ATOM 634 C CA . MET A 1 87 ? 20.898 -5.444 -20.123 1.00 97.75 87 MET A CA 1
ATOM 635 C C . MET A 1 87 ? 21.718 -4.853 -21.281 1.00 97.75 87 MET A C 1
ATOM 637 O O . MET A 1 87 ? 21.202 -4.492 -22.335 1.00 97.75 87 MET A O 1
ATOM 641 N N . GLY A 1 88 ? 23.039 -4.778 -21.090 1.00 97.56 88 GLY A N 1
ATOM 642 C CA . GLY A 1 88 ? 23.982 -4.261 -22.093 1.00 97.56 88 GLY A CA 1
ATOM 643 C C . GLY A 1 88 ? 24.123 -2.733 -22.133 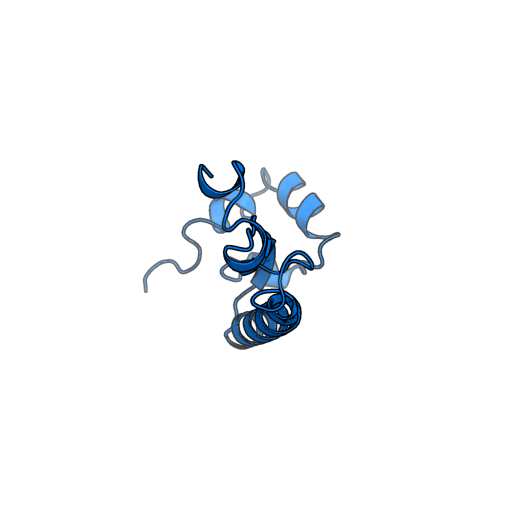1.00 97.56 88 GLY A C 1
ATOM 644 O O . GLY A 1 88 ? 24.903 -2.218 -22.932 1.00 97.56 88 GLY A O 1
ATOM 645 N N . THR A 1 89 ? 23.427 -2.001 -21.258 1.00 97.88 89 THR A N 1
ATOM 646 C CA . THR A 1 89 ? 23.503 -0.534 -21.156 1.00 97.88 89 THR A CA 1
ATOM 647 C C . THR A 1 89 ? 24.047 -0.093 -19.787 1.00 97.88 89 THR A C 1
ATOM 649 O O . THR A 1 89 ? 24.097 -0.900 -18.854 1.00 97.88 89 THR A O 1
ATOM 652 N N . PRO A 1 90 ? 24.408 1.194 -19.593 1.00 98.19 90 PRO A N 1
ATOM 653 C CA . PRO A 1 90 ? 24.709 1.730 -18.262 1.00 98.19 90 PRO A CA 1
ATOM 654 C C . PRO A 1 90 ? 23.574 1.570 -17.235 1.00 98.19 90 PRO A C 1
ATOM 656 O O . PRO A 1 90 ? 23.837 1.717 -16.044 1.00 98.19 90 PRO A O 1
ATOM 659 N N . GLY A 1 91 ? 22.347 1.257 -17.675 1.00 96.44 91 GLY A N 1
ATOM 660 C CA . GLY A 1 91 ? 21.206 0.972 -16.806 1.00 96.44 91 GLY A CA 1
ATOM 661 C C . GLY A 1 91 ? 21.426 -0.214 -15.865 1.00 96.44 91 GLY A C 1
ATOM 662 O O . GLY A 1 91 ? 20.908 -0.184 -14.762 1.00 96.44 91 GLY A O 1
ATOM 663 N N . MET A 1 92 ? 22.279 -1.183 -16.223 1.00 97.31 92 MET A N 1
ATOM 664 C CA . MET A 1 92 ? 22.636 -2.331 -15.363 1.00 97.31 92 MET A CA 1
ATOM 665 C C . MET A 1 92 ? 23.424 -1.974 -14.090 1.00 97.31 92 MET A C 1
ATOM 667 O O . MET A 1 92 ? 23.832 -2.859 -13.343 1.00 97.31 92 MET A O 1
ATOM 671 N N . ARG A 1 93 ? 23.719 -0.691 -13.860 1.00 96.38 93 ARG A N 1
ATOM 672 C CA . ARG A 1 93 ? 24.381 -0.207 -12.638 1.00 96.38 93 ARG A CA 1
ATOM 673 C C . ARG A 1 93 ? 23.397 0.090 -11.501 1.00 96.38 93 ARG A C 1
ATOM 675 O O . ARG A 1 93 ? 23.858 0.469 -10.425 1.00 96.38 93 ARG A O 1
ATOM 682 N N . TYR A 1 94 ? 22.097 -0.013 -11.767 1.00 91.62 94 TYR A N 1
ATOM 683 C CA . TYR A 1 94 ? 21.004 0.338 -10.866 1.00 91.62 94 TYR A CA 1
ATOM 684 C C . TYR A 1 94 ? 20.120 -0.870 -10.594 1.00 91.62 94 TYR A C 1
ATOM 686 O O . TYR A 1 94 ? 19.944 -1.678 -11.533 1.00 91.62 94 TYR A O 1
#

pLDDT: mean 96.87, std 4.85, range [58.47, 98.75]

Sequence (94 aa):
MADRRPYSSIVVDGVEQAPSRAMLRPVGFESEDFDKPQVGIASTWSMVTPCNMHIDALAEAAAMGADEAGAKSVVFNTITVSDGISMGTPGMRY

Radius of gyration: 17.73 Å; chains: 1; bounding box: 41×27×45 Å